Protein AF-A0A961NGM7-F1 (afdb_monomer_lite)

Structure (mmCIF, N/CA/C/O backbone):
data_AF-A0A961NGM7-F1
#
_entry.id   AF-A0A961NGM7-F1
#
loop_
_atom_site.group_PDB
_atom_site.id
_atom_site.type_symbol
_atom_site.label_atom_id
_atom_site.label_alt_id
_atom_site.label_comp_id
_atom_site.label_asym_id
_atom_site.label_entity_id
_atom_site.label_seq_id
_atom_site.pdbx_PDB_ins_code
_atom_site.Cartn_x
_atom_site.Cartn_y
_atom_site.Cartn_z
_atom_site.occupancy
_atom_site.B_iso_or_equiv
_atom_site.auth_seq_id
_atom_site.auth_comp_id
_atom_site.auth_asym_id
_atom_site.auth_atom_id
_atom_site.pdbx_PDB_model_num
ATOM 1 N N . MET A 1 1 ? 12.191 8.971 -61.075 1.00 46.66 1 MET A N 1
ATOM 2 C CA . MET A 1 1 ? 13.543 8.417 -61.287 1.00 46.66 1 MET A CA 1
ATOM 3 C C . MET A 1 1 ? 13.501 6.987 -60.801 1.00 46.66 1 MET A C 1
ATOM 5 O O . MET A 1 1 ? 13.331 6.776 -59.609 1.00 46.66 1 MET A O 1
ATOM 9 N N . ASP A 1 2 ? 13.502 6.049 -61.741 1.00 45.53 2 ASP A N 1
ATOM 10 C CA . ASP A 1 2 ? 13.371 4.611 -61.500 1.00 45.53 2 ASP A CA 1
ATOM 11 C C . ASP A 1 2 ? 14.789 4.024 -61.342 1.00 45.53 2 ASP A C 1
ATOM 13 O O . ASP A 1 2 ? 15.597 4.189 -62.261 1.00 45.53 2 ASP A O 1
ATOM 17 N N . PRO A 1 3 ? 15.178 3.460 -60.183 1.00 55.12 3 PRO A N 1
ATOM 18 C CA . PRO A 1 3 ? 16.535 2.971 -59.968 1.00 55.12 3 PRO A CA 1
ATOM 19 C C . PRO A 1 3 ? 16.669 1.585 -60.603 1.00 55.12 3 PRO A C 1
ATOM 21 O O . PRO A 1 3 ? 16.473 0.567 -59.942 1.00 55.12 3 PRO A O 1
ATOM 24 N N . SER A 1 4 ? 16.953 1.515 -61.901 1.00 59.91 4 SER A N 1
ATOM 25 C CA . SER A 1 4 ? 16.926 0.239 -62.622 1.00 59.91 4 SER A CA 1
ATOM 26 C C . SER A 1 4 ? 18.308 -0.232 -63.072 1.00 59.91 4 SER A C 1
ATOM 28 O O . SER A 1 4 ? 18.515 -0.558 -64.240 1.00 59.91 4 SER A O 1
ATOM 30 N N . THR A 1 5 ? 19.241 -0.368 -62.124 1.00 67.19 5 THR A N 1
ATOM 31 C CA . THR A 1 5 ? 20.176 -1.502 -62.166 1.00 67.19 5 THR A CA 1
ATOM 32 C C . THR A 1 5 ? 20.066 -2.311 -60.865 1.00 67.19 5 THR A C 1
ATOM 34 O O . THR A 1 5 ? 20.051 -1.727 -59.778 1.00 67.19 5 THR A O 1
ATOM 37 N N . PRO A 1 6 ? 20.010 -3.659 -60.921 1.00 73.06 6 PRO A N 1
ATOM 38 C CA . PRO A 1 6 ? 19.899 -4.519 -59.731 1.00 73.06 6 PRO A CA 1
ATOM 39 C C . PRO A 1 6 ? 20.965 -4.236 -58.661 1.00 73.06 6 PRO A C 1
ATOM 41 O O . PRO A 1 6 ? 20.744 -4.429 -57.468 1.00 73.06 6 PRO A O 1
ATOM 44 N N . ARG A 1 7 ? 22.124 -3.733 -59.098 1.00 74.19 7 ARG A N 1
ATOM 45 C CA . ARG A 1 7 ? 23.264 -3.383 -58.254 1.00 74.19 7 ARG A CA 1
ATOM 46 C C . ARG A 1 7 ? 23.011 -2.150 -57.385 1.00 74.19 7 ARG A C 1
ATOM 48 O O . ARG A 1 7 ? 23.391 -2.152 -56.220 1.00 74.19 7 ARG A O 1
ATOM 55 N N . GLU A 1 8 ? 22.373 -1.112 -57.919 1.00 74.06 8 GLU A N 1
ATOM 56 C CA . GLU A 1 8 ? 22.082 0.115 -57.163 1.00 74.06 8 GLU A CA 1
ATOM 57 C C . GLU A 1 8 ? 21.040 -0.132 -56.073 1.00 74.06 8 GLU A C 1
ATOM 59 O O . GLU A 1 8 ? 21.211 0.328 -54.944 1.00 74.06 8 GLU A O 1
ATOM 64 N N . LYS A 1 9 ? 20.018 -0.938 -56.379 1.00 75.25 9 LYS A N 1
ATOM 65 C CA . LYS A 1 9 ? 19.003 -1.352 -55.407 1.00 75.25 9 LYS A CA 1
ATOM 66 C C . LYS A 1 9 ? 19.608 -2.179 -54.267 1.00 75.25 9 LYS A C 1
ATOM 68 O O . LYS A 1 9 ? 19.360 -1.871 -53.106 1.00 75.25 9 LYS A O 1
ATOM 73 N N . ALA A 1 10 ? 20.484 -3.137 -54.582 1.00 76.00 10 ALA A N 1
ATOM 74 C CA . ALA A 1 10 ? 21.183 -3.942 -53.577 1.00 76.00 10 ALA A CA 1
ATOM 75 C C . ALA A 1 10 ? 22.091 -3.098 -52.658 1.00 76.00 10 ALA A C 1
ATOM 77 O O . ALA A 1 10 ? 22.152 -3.331 -51.453 1.00 76.00 10 ALA A O 1
ATOM 78 N N . ILE A 1 11 ? 22.775 -2.083 -53.202 1.00 81.88 11 ILE A N 1
ATOM 79 C CA . ILE A 1 11 ? 23.599 -1.162 -52.400 1.00 81.88 11 ILE A CA 1
ATOM 80 C C . ILE A 1 11 ? 22.721 -0.297 -51.485 1.00 81.88 11 ILE A C 1
ATOM 82 O O . ILE A 1 11 ? 23.103 -0.028 -50.345 1.00 81.88 11 ILE A O 1
ATOM 86 N N . LEU A 1 12 ? 21.558 0.147 -51.965 1.00 81.69 12 LEU A N 1
ATOM 87 C CA . LEU A 1 12 ? 20.618 0.939 -51.174 1.00 81.69 12 LEU A CA 1
ATOM 88 C C . LEU A 1 12 ? 20.028 0.116 -50.016 1.00 81.69 12 LEU A C 1
ATOM 90 O O . LEU A 1 12 ? 20.024 0.574 -48.875 1.00 81.69 12 LEU A O 1
ATOM 94 N N . GLU A 1 13 ? 19.608 -1.119 -50.292 1.00 79.94 13 GLU A N 1
ATOM 95 C CA . GLU A 1 13 ? 19.106 -2.067 -49.290 1.00 79.94 13 GLU A CA 1
ATOM 96 C C . GLU A 1 13 ? 20.172 -2.392 -48.235 1.00 79.94 13 GLU A C 1
ATOM 98 O O . GLU A 1 13 ? 19.877 -2.369 -47.040 1.00 79.94 13 GLU A O 1
ATOM 103 N N . LEU A 1 14 ? 21.431 -2.586 -48.645 1.00 84.44 14 LEU A N 1
ATOM 104 C CA . LEU A 1 14 ? 22.546 -2.798 -47.720 1.00 84.44 14 LEU A CA 1
ATOM 105 C C . LEU A 1 14 ? 22.775 -1.582 -46.808 1.00 84.44 14 LEU A C 1
ATOM 107 O O . LEU A 1 14 ? 22.968 -1.744 -45.604 1.00 84.44 14 LEU A O 1
ATOM 111 N N . LYS A 1 15 ? 22.722 -0.358 -47.351 1.00 84.19 15 LYS A N 1
ATOM 112 C CA . LYS A 1 15 ? 22.845 0.872 -46.550 1.00 84.19 15 LYS A CA 1
ATOM 113 C C . LYS A 1 15 ? 21.733 0.972 -45.509 1.00 84.19 15 LYS A C 1
ATOM 115 O O . LYS A 1 15 ? 22.020 1.268 -44.350 1.00 84.19 15 LYS A O 1
ATOM 120 N N . TYR A 1 16 ? 20.488 0.691 -45.893 1.00 86.69 16 TYR A N 1
ATOM 121 C CA . TYR A 1 16 ? 19.370 0.687 -44.951 1.00 86.69 16 TYR A CA 1
ATOM 122 C C . TYR A 1 16 ? 19.510 -0.402 -43.889 1.00 86.69 16 TYR A C 1
ATOM 124 O O . TYR A 1 16 ? 19.288 -0.118 -42.715 1.00 86.69 16 TYR A O 1
ATOM 132 N N . ALA A 1 17 ? 19.943 -1.608 -44.265 1.00 85.81 17 ALA A N 1
ATOM 133 C CA . ALA A 1 17 ? 20.177 -2.698 -43.323 1.00 85.81 17 ALA A CA 1
ATOM 134 C C . ALA A 1 17 ? 21.253 -2.339 -42.286 1.00 85.81 17 ALA A C 1
ATOM 136 O O . ALA A 1 17 ? 21.059 -2.564 -41.091 1.00 85.81 17 ALA A O 1
ATOM 137 N N . VAL A 1 18 ? 22.357 -1.718 -42.711 1.00 88.69 18 VAL A N 1
ATOM 138 C CA . VAL A 1 18 ? 23.426 -1.273 -41.803 1.00 88.69 18 VAL A CA 1
ATOM 139 C C . VAL A 1 18 ? 22.930 -0.177 -40.858 1.00 88.69 18 VAL A C 1
ATOM 141 O O . VAL A 1 18 ? 23.173 -0.261 -39.655 1.00 88.69 18 VAL A O 1
ATOM 144 N N . ILE A 1 19 ? 22.191 0.817 -41.363 1.00 89.44 19 ILE A N 1
ATOM 145 C CA . ILE A 1 19 ? 21.626 1.889 -40.527 1.00 89.44 19 ILE A CA 1
ATOM 146 C C . ILE A 1 19 ? 20.628 1.317 -39.513 1.00 89.44 19 ILE A C 1
ATOM 148 O O . ILE A 1 19 ? 20.718 1.626 -38.327 1.00 89.44 19 ILE A O 1
ATOM 152 N N . ALA A 1 20 ? 19.714 0.448 -39.949 1.00 88.00 20 ALA A N 1
ATOM 153 C CA . ALA A 1 20 ? 18.735 -0.197 -39.076 1.00 88.00 20 ALA A CA 1
ATOM 154 C C . ALA A 1 20 ? 19.411 -1.037 -37.980 1.00 88.00 20 ALA A C 1
ATOM 156 O O . ALA A 1 20 ? 19.014 -0.982 -36.813 1.00 88.00 20 ALA A O 1
ATOM 157 N N . THR A 1 21 ? 20.473 -1.763 -38.339 1.00 89.12 21 THR A N 1
ATOM 158 C CA . THR A 1 21 ? 21.283 -2.539 -37.391 1.00 89.12 21 THR A CA 1
ATOM 159 C C . THR A 1 21 ? 21.984 -1.625 -36.387 1.00 89.12 21 THR A C 1
ATOM 161 O O . THR A 1 21 ? 21.951 -1.897 -35.190 1.00 89.12 21 THR A O 1
ATOM 164 N N . GLY A 1 22 ? 22.548 -0.503 -36.845 1.00 87.44 22 GLY A N 1
ATOM 165 C CA . GLY A 1 22 ? 23.156 0.506 -35.977 1.00 87.44 22 GLY A CA 1
ATOM 166 C C . GLY A 1 22 ? 22.160 1.115 -34.988 1.00 87.44 22 GLY A C 1
ATOM 167 O O . GLY A 1 22 ? 22.448 1.175 -33.797 1.00 87.44 22 GLY A O 1
ATOM 168 N N . ILE A 1 23 ? 20.963 1.497 -35.446 1.00 90.38 23 ILE A N 1
ATOM 169 C CA . ILE A 1 23 ? 19.901 2.036 -34.577 1.00 90.38 23 ILE A CA 1
ATOM 170 C C . ILE A 1 23 ? 19.472 0.993 -33.543 1.00 90.38 23 ILE A C 1
ATOM 172 O O . ILE A 1 23 ? 19.365 1.303 -32.360 1.00 90.38 23 ILE A O 1
ATOM 176 N N . THR A 1 24 ? 19.282 -0.255 -33.971 1.00 92.19 24 THR A N 1
ATOM 177 C CA . THR A 1 24 ? 18.875 -1.344 -33.075 1.00 92.19 24 THR A CA 1
ATOM 178 C C . THR A 1 24 ? 19.945 -1.615 -32.022 1.00 92.19 24 THR A C 1
ATOM 180 O O . THR A 1 24 ? 19.616 -1.782 -30.850 1.00 92.19 24 THR A O 1
ATOM 183 N N . LEU A 1 25 ? 21.225 -1.589 -32.405 1.00 92.56 25 LEU A N 1
ATOM 184 C CA . LEU A 1 25 ? 22.337 -1.731 -31.470 1.00 92.56 25 LEU A CA 1
ATOM 185 C C . LEU A 1 25 ? 22.367 -0.579 -30.456 1.00 92.56 25 LEU A C 1
ATOM 187 O O . LEU A 1 25 ? 22.505 -0.830 -29.263 1.00 92.56 25 LEU A O 1
ATOM 191 N N . VAL A 1 26 ? 22.177 0.667 -30.899 1.00 91.75 26 VAL A N 1
ATOM 192 C CA . VAL A 1 26 ? 22.111 1.833 -30.002 1.00 91.75 26 VAL A CA 1
ATOM 193 C C . VAL A 1 26 ? 20.938 1.714 -29.028 1.00 91.75 26 VAL A C 1
ATOM 195 O O . VAL A 1 26 ? 21.126 1.929 -27.833 1.00 91.75 26 VAL A O 1
ATOM 198 N N . CYS A 1 27 ? 19.750 1.313 -29.491 1.00 88.75 27 CYS A N 1
ATOM 199 C CA . CYS A 1 27 ? 18.603 1.070 -28.615 1.00 88.75 27 CYS A CA 1
ATOM 200 C C . CYS A 1 27 ? 18.869 -0.064 -27.617 1.00 88.75 27 CYS A C 1
ATOM 202 O O . CYS A 1 27 ? 18.535 0.072 -26.443 1.00 88.75 27 CYS A O 1
ATOM 204 N N . ALA A 1 28 ? 19.495 -1.160 -28.055 1.00 89.00 28 ALA A N 1
ATOM 205 C CA . ALA A 1 28 ? 19.835 -2.283 -27.188 1.00 89.00 28 ALA A CA 1
ATOM 206 C C . ALA A 1 28 ? 20.842 -1.876 -26.101 1.00 89.00 28 ALA A C 1
ATOM 208 O O . ALA A 1 28 ? 20.643 -2.207 -24.936 1.00 89.00 28 ALA A O 1
ATOM 209 N N . VAL A 1 29 ? 21.876 -1.105 -26.455 1.00 89.00 29 VAL A N 1
ATOM 210 C CA . VAL A 1 29 ? 22.848 -0.563 -25.492 1.00 89.00 29 VAL A CA 1
ATOM 211 C C . VAL A 1 29 ? 22.178 0.428 -24.539 1.00 89.00 29 VAL A C 1
ATOM 213 O O . VAL A 1 29 ? 22.408 0.360 -23.335 1.00 89.00 29 VAL A O 1
ATOM 216 N N . ALA A 1 30 ? 21.311 1.311 -25.041 1.00 87.00 30 ALA A N 1
ATOM 217 C CA . ALA A 1 30 ? 20.572 2.253 -24.204 1.00 87.00 30 ALA A CA 1
ATOM 218 C C . ALA A 1 30 ? 19.684 1.526 -23.184 1.00 87.00 30 ALA A C 1
ATOM 220 O O . ALA A 1 30 ? 19.720 1.859 -22.005 1.00 87.00 30 ALA A O 1
ATOM 221 N N . LEU A 1 31 ? 18.946 0.493 -23.601 1.00 87.31 31 LEU A N 1
ATOM 222 C CA . LEU A 1 31 ? 18.152 -0.334 -22.688 1.00 87.31 31 LEU A CA 1
ATOM 223 C C . LEU A 1 31 ? 19.037 -1.089 -21.692 1.00 87.31 31 LEU A C 1
ATOM 225 O O . LEU A 1 31 ? 18.730 -1.103 -20.504 1.00 87.31 31 LEU A O 1
ATOM 229 N N . TYR A 1 32 ? 20.149 -1.666 -22.151 1.00 86.31 32 TYR A N 1
ATOM 230 C CA . TYR A 1 32 ? 21.087 -2.391 -21.294 1.00 86.31 32 TYR A CA 1
ATOM 231 C C . TYR A 1 32 ? 21.688 -1.506 -20.196 1.00 86.31 32 TYR A C 1
ATOM 233 O O . TYR A 1 32 ? 21.877 -1.976 -19.082 1.00 86.31 32 TYR A O 1
ATOM 241 N N . LEU A 1 33 ? 21.964 -0.232 -20.484 1.00 85.44 33 LEU A N 1
ATOM 242 C CA . LEU A 1 33 ? 22.491 0.712 -19.494 1.00 85.44 33 LEU A CA 1
ATOM 243 C C . LEU A 1 33 ? 21.391 1.332 -18.622 1.00 85.44 33 LEU A C 1
ATOM 245 O O . LEU A 1 33 ? 21.600 1.557 -17.433 1.00 85.44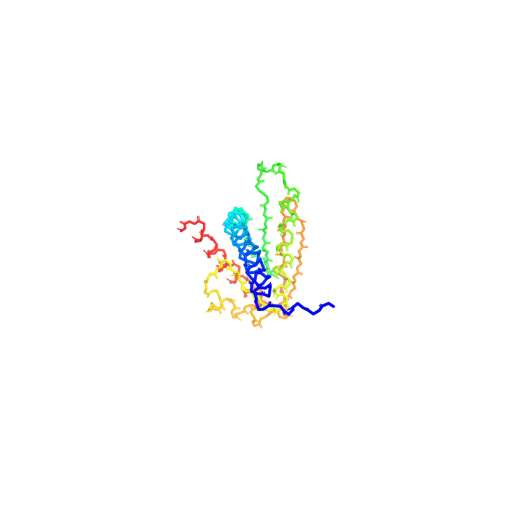 33 LEU A O 1
ATOM 249 N N . TYR A 1 34 ? 20.221 1.614 -19.195 1.00 82.81 34 TYR A N 1
ATOM 250 C CA . TYR A 1 34 ? 19.165 2.356 -18.507 1.00 82.81 34 TYR A CA 1
ATOM 251 C C . TYR A 1 34 ? 18.292 1.475 -17.606 1.00 82.81 34 TYR A C 1
ATOM 253 O O . TYR A 1 34 ? 17.855 1.926 -16.550 1.00 82.81 34 TYR A O 1
ATOM 261 N N . VAL A 1 35 ? 18.052 0.213 -17.977 1.00 80.06 35 VAL A N 1
ATOM 262 C CA . VAL A 1 35 ? 17.237 -0.712 -17.168 1.00 80.06 35 VAL A CA 1
ATOM 263 C C . VAL A 1 35 ? 17.861 -0.986 -15.791 1.00 80.06 35 VAL A C 1
ATOM 265 O O . VAL A 1 35 ? 17.133 -0.846 -14.809 1.00 80.06 35 VAL A O 1
ATOM 268 N N . PRO A 1 36 ? 19.168 -1.295 -15.660 1.00 78.69 36 PRO A N 1
ATOM 269 C CA . PRO A 1 36 ? 19.800 -1.468 -14.351 1.00 78.69 36 PRO A CA 1
ATOM 270 C C . PRO A 1 36 ? 19.751 -0.194 -13.506 1.00 78.69 36 PRO A C 1
ATOM 272 O O . PRO A 1 36 ? 19.457 -0.261 -12.320 1.00 78.69 36 PRO A O 1
ATOM 275 N N . TYR A 1 37 ? 19.959 0.975 -14.122 1.00 76.69 37 TYR A N 1
ATOM 276 C CA . TYR A 1 37 ? 19.862 2.262 -13.431 1.00 76.69 37 TYR A CA 1
ATOM 277 C C . TYR A 1 37 ? 18.460 2.505 -12.851 1.00 76.69 37 TYR A C 1
ATOM 279 O O . TYR A 1 37 ? 18.323 2.898 -11.694 1.00 76.69 37 TYR A O 1
ATOM 287 N N . LEU A 1 38 ? 17.407 2.219 -13.625 1.00 73.62 38 LEU A N 1
ATOM 288 C CA . LEU A 1 38 ? 16.032 2.286 -13.126 1.00 73.62 38 LEU A CA 1
ATOM 289 C C . LEU A 1 38 ? 15.771 1.268 -12.011 1.00 73.62 38 LEU A C 1
ATOM 291 O O . LEU A 1 38 ? 15.066 1.590 -11.060 1.00 73.62 38 LEU A O 1
ATOM 295 N N . GLN A 1 39 ? 16.322 0.057 -12.115 1.00 71.12 39 GLN A N 1
ATOM 296 C CA . GLN A 1 39 ? 16.187 -0.968 -11.078 1.00 71.12 39 GLN A CA 1
ATOM 297 C C . GLN A 1 39 ? 16.863 -0.550 -9.769 1.00 71.12 39 GLN A C 1
ATOM 299 O O . GLN A 1 39 ? 16.265 -0.739 -8.715 1.00 71.12 39 GLN A O 1
ATOM 304 N N . GLU A 1 40 ? 18.052 0.052 -9.829 1.00 69.56 40 GLU A N 1
ATOM 305 C CA . GLU A 1 40 ? 18.762 0.581 -8.657 1.00 69.56 40 GLU A CA 1
ATOM 306 C C . GLU A 1 40 ? 17.937 1.685 -7.979 1.00 69.56 40 GLU A C 1
ATOM 308 O O . GLU A 1 40 ? 17.656 1.597 -6.788 1.00 69.56 40 GLU A O 1
ATOM 313 N N . GLN A 1 41 ? 17.432 2.658 -8.751 1.00 69.38 41 GLN A N 1
ATOM 314 C CA . GLN A 1 41 ? 16.590 3.728 -8.204 1.00 69.38 41 GLN A CA 1
ATOM 315 C C . GLN A 1 41 ? 15.279 3.212 -7.608 1.00 69.38 41 GLN A C 1
ATOM 317 O O . GLN A 1 41 ? 14.815 3.726 -6.592 1.00 69.38 41 GLN A O 1
ATOM 322 N N . MET A 1 42 ? 14.656 2.210 -8.235 1.00 66.25 42 MET A N 1
ATOM 323 C CA . MET A 1 42 ? 13.464 1.568 -7.680 1.00 66.25 42 MET A CA 1
ATOM 324 C C . MET A 1 42 ? 13.790 0.802 -6.398 1.00 66.25 42 MET A C 1
ATOM 326 O O . MET A 1 42 ? 13.005 0.871 -5.458 1.00 66.25 42 MET A O 1
ATOM 330 N N . ARG A 1 43 ? 14.945 0.127 -6.330 1.00 66.19 43 ARG A N 1
ATOM 331 C CA . ARG A 1 43 ? 15.401 -0.597 -5.138 1.00 66.19 43 ARG A CA 1
ATOM 332 C C . ARG A 1 43 ? 15.640 0.348 -3.965 1.00 66.19 43 ARG A C 1
ATOM 334 O O . ARG A 1 43 ? 15.121 0.084 -2.889 1.00 66.19 43 ARG A O 1
ATOM 341 N N . GLU A 1 44 ? 16.360 1.447 -4.178 1.00 61.03 44 GLU A N 1
ATOM 342 C CA . GLU A 1 44 ? 16.612 2.461 -3.143 1.00 61.03 44 GLU A CA 1
ATOM 343 C C . GLU A 1 44 ? 15.299 3.050 -2.609 1.00 61.03 44 GLU A C 1
ATOM 345 O O . GLU A 1 44 ? 15.095 3.135 -1.399 1.00 61.03 44 GLU A O 1
ATOM 350 N N . ARG A 1 45 ? 14.358 3.370 -3.508 1.00 62.34 45 ARG A N 1
ATOM 351 C CA . ARG A 1 45 ? 13.020 3.844 -3.126 1.00 62.34 45 ARG A CA 1
ATOM 352 C C . ARG A 1 45 ? 12.223 2.807 -2.346 1.00 62.34 45 ARG A C 1
ATOM 354 O O . ARG A 1 45 ? 11.560 3.154 -1.371 1.00 62.34 45 ARG A O 1
ATOM 361 N N . ASP A 1 46 ? 12.233 1.559 -2.802 1.00 63.91 46 ASP A N 1
ATOM 362 C CA . ASP A 1 46 ? 11.515 0.469 -2.149 1.00 63.91 46 ASP A CA 1
ATOM 363 C C . ASP A 1 46 ? 12.103 0.197 -0.760 1.00 63.91 46 ASP A C 1
ATOM 365 O O . ASP A 1 46 ? 11.343 -0.014 0.182 1.00 63.91 46 ASP A O 1
ATOM 369 N N . GLU A 1 47 ? 13.429 0.252 -0.609 1.00 60.97 47 GLU A N 1
ATOM 370 C CA . GLU A 1 47 ? 14.113 0.159 0.682 1.00 60.97 47 GLU A CA 1
ATOM 371 C C . GLU A 1 47 ? 13.713 1.313 1.606 1.00 60.97 47 GLU A C 1
ATOM 373 O O . GLU A 1 47 ? 13.284 1.058 2.728 1.00 60.97 47 GLU A O 1
ATOM 378 N N . GLU A 1 48 ? 13.738 2.565 1.153 1.00 59.53 48 GLU A N 1
ATOM 379 C CA . GLU A 1 48 ? 13.322 3.718 1.966 1.00 59.53 48 GLU A CA 1
ATOM 380 C C . GLU A 1 48 ? 11.852 3.605 2.421 1.00 59.53 48 GLU A C 1
ATOM 382 O O . GLU A 1 48 ? 11.530 3.758 3.604 1.00 59.53 48 GLU A O 1
ATOM 387 N N . LEU A 1 49 ? 10.957 3.226 1.503 1.00 60.06 49 LEU A N 1
ATOM 388 C CA . LEU A 1 49 ? 9.539 2.995 1.791 1.00 60.06 49 LEU A CA 1
ATOM 389 C C . LEU A 1 49 ? 9.313 1.817 2.749 1.00 60.06 49 LEU A C 1
ATOM 391 O O . LEU A 1 49 ? 8.358 1.839 3.529 1.00 60.06 49 LEU A O 1
ATOM 395 N N . LEU A 1 50 ? 10.171 0.789 2.713 1.00 60.66 50 LEU A N 1
ATOM 396 C CA . LEU A 1 50 ? 10.120 -0.354 3.632 1.00 60.66 50 LEU A CA 1
ATOM 397 C C . LEU A 1 50 ? 10.345 0.066 5.091 1.00 60.66 50 LEU A C 1
ATOM 399 O O . LEU A 1 50 ? 9.718 -0.483 6.008 1.00 60.66 50 LEU A O 1
ATOM 403 N N . HIS A 1 51 ? 11.180 1.073 5.325 1.00 61.22 51 HIS A N 1
ATOM 404 C CA . HIS A 1 51 ? 11.538 1.498 6.676 1.00 61.22 51 HIS A CA 1
ATOM 405 C C . HIS A 1 51 ? 10.509 2.456 7.292 1.00 61.22 51 HIS A C 1
ATOM 407 O O . HIS A 1 51 ? 10.273 2.379 8.494 1.00 61.22 51 HIS A O 1
ATOM 413 N N . SER A 1 52 ? 9.811 3.262 6.488 1.00 74.12 52 SER A N 1
ATOM 414 C CA . SER A 1 52 ? 8.913 4.327 6.974 1.00 74.12 52 SER A CA 1
ATOM 415 C C . SER A 1 52 ? 7.453 3.928 7.205 1.00 74.12 52 SER A C 1
ATOM 417 O O . SER A 1 52 ? 6.670 4.734 7.709 1.00 74.12 52 SER A O 1
ATOM 419 N N . ARG A 1 53 ? 7.055 2.710 6.817 1.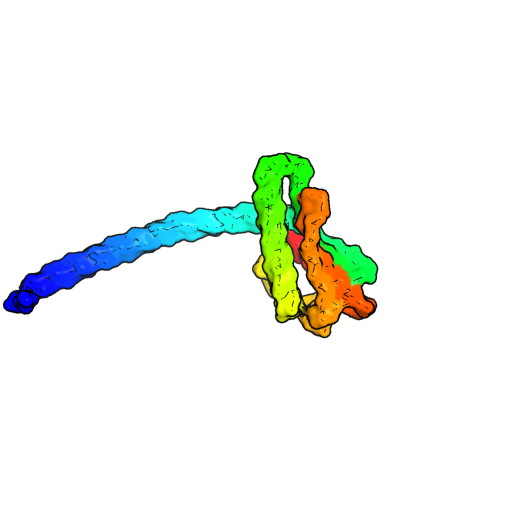00 85.69 53 ARG A N 1
ATOM 420 C CA . ARG A 1 53 ? 5.652 2.274 6.863 1.00 85.69 53 ARG A CA 1
ATOM 421 C C . ARG A 1 53 ? 5.251 1.675 8.214 1.00 85.69 53 ARG A C 1
ATOM 423 O O . ARG A 1 53 ? 5.831 0.683 8.661 1.00 85.69 53 ARG A O 1
ATOM 430 N N . GLU A 1 54 ? 4.182 2.211 8.792 1.00 90.81 54 GLU A N 1
ATOM 431 C CA . GLU A 1 54 ? 3.507 1.697 9.984 1.00 90.81 54 GLU A CA 1
ATOM 432 C C . GLU A 1 54 ? 2.032 1.376 9.704 1.00 90.81 54 GLU A C 1
ATOM 434 O O . GLU A 1 54 ? 1.381 1.996 8.859 1.00 90.81 54 GLU A O 1
ATOM 439 N N . PHE A 1 55 ? 1.497 0.401 10.441 1.00 93.88 55 PHE A N 1
ATOM 440 C CA . PHE A 1 55 ? 0.104 -0.038 10.351 1.00 93.88 55 PHE A CA 1
ATOM 441 C C . PHE A 1 55 ? -0.539 0.072 11.732 1.00 93.88 55 PHE A C 1
ATOM 443 O O . PHE A 1 55 ? -0.097 -0.587 12.677 1.00 93.88 55 PHE A O 1
ATOM 450 N N . VAL A 1 56 ? -1.576 0.901 11.849 1.00 95.44 56 VAL A N 1
ATOM 451 C CA . VAL A 1 56 ? -2.198 1.251 13.132 1.00 95.44 56 VAL A CA 1
ATOM 452 C C . VAL A 1 56 ? -3.681 0.908 13.101 1.00 95.44 56 VAL A C 1
ATOM 454 O O . VAL A 1 56 ? -4.421 1.366 12.236 1.00 95.44 56 VAL A O 1
ATOM 457 N N . THR A 1 57 ? -4.152 0.124 14.063 1.00 95.19 57 THR A N 1
ATOM 458 C CA . THR A 1 57 ? -5.583 -0.168 14.231 1.00 95.19 57 THR A CA 1
ATOM 459 C C . THR A 1 57 ? -6.274 0.941 15.021 1.00 95.19 57 THR A C 1
ATOM 461 O O . THR A 1 57 ? -5.734 1.423 16.015 1.00 95.19 57 THR A O 1
ATOM 464 N N . GLN A 1 58 ? -7.491 1.315 14.627 1.00 95.19 58 GLN A N 1
ATOM 465 C CA . GLN A 1 58 ? -8.315 2.322 15.304 1.00 95.19 58 GLN A CA 1
ATOM 466 C C . GLN A 1 58 ? -9.725 1.789 15.589 1.00 95.19 58 GLN A C 1
ATOM 468 O O . GLN A 1 58 ? -10.212 0.946 14.840 1.00 95.19 58 GLN A O 1
ATOM 473 N N . PRO A 1 59 ? -10.456 2.307 16.593 1.00 95.81 59 PRO A N 1
ATOM 474 C CA . PRO A 1 59 ? -11.806 1.825 16.914 1.00 95.81 59 PRO A CA 1
ATOM 475 C C . PRO A 1 59 ? -12.806 1.842 15.744 1.00 95.81 59 PRO A C 1
ATOM 477 O O . PRO A 1 59 ? -13.769 1.084 15.749 1.00 95.81 59 PRO A O 1
ATOM 480 N N . THR A 1 60 ? -12.586 2.695 14.741 1.00 95.94 60 THR A N 1
ATOM 481 C CA . THR A 1 60 ? -13.444 2.849 13.553 1.00 95.94 60 THR A CA 1
ATOM 482 C C . THR A 1 60 ? -12.787 2.360 12.257 1.00 95.94 60 THR A C 1
ATOM 484 O O . THR A 1 60 ? -13.296 2.635 11.173 1.00 95.94 60 THR A O 1
ATOM 487 N N . GLY A 1 61 ? -11.662 1.641 12.337 1.00 96.44 61 GLY A N 1
ATOM 488 C CA . GLY A 1 61 ? -10.927 1.129 11.177 1.00 96.44 61 GLY A CA 1
ATOM 489 C C . GLY A 1 61 ? -9.420 1.117 11.421 1.00 96.44 61 GLY A C 1
ATOM 490 O O . GLY A 1 61 ? -8.952 0.446 12.335 1.00 96.44 61 GLY A O 1
ATOM 491 N N . GLY A 1 62 ? -8.638 1.851 10.635 1.00 97.12 62 GLY A N 1
ATOM 492 C CA . GLY A 1 62 ? -7.198 1.953 10.873 1.00 97.12 62 GLY A CA 1
ATOM 493 C C . GLY A 1 62 ? -6.463 2.910 9.945 1.00 97.12 62 GLY A C 1
ATOM 494 O O . GLY A 1 62 ? -7.069 3.597 9.125 1.00 97.12 62 GLY A O 1
ATOM 495 N N . GLU A 1 63 ? -5.147 2.967 10.098 1.00 97.00 63 GLU A N 1
ATOM 496 C CA . GLU A 1 63 ? -4.249 3.863 9.378 1.00 97.00 63 GLU A CA 1
ATOM 497 C C . GLU A 1 63 ? -3.053 3.095 8.801 1.00 97.00 63 GLU A C 1
ATOM 499 O O . GLU A 1 63 ? -2.515 2.177 9.423 1.00 97.00 63 GLU A O 1
ATOM 504 N N . ILE A 1 64 ? -2.629 3.509 7.607 1.00 94.94 64 ILE A N 1
ATOM 505 C CA . ILE A 1 64 ? -1.320 3.192 7.031 1.00 94.94 64 ILE A CA 1
ATOM 506 C C . ILE A 1 64 ? -0.533 4.501 7.016 1.00 94.94 64 ILE A C 1
ATOM 508 O O . ILE A 1 64 ? -0.962 5.464 6.377 1.00 94.94 64 ILE A O 1
ATOM 512 N N . VAL A 1 65 ? 0.581 4.550 7.740 1.00 94.38 65 VAL A N 1
ATOM 513 C CA . VAL A 1 65 ? 1.353 5.776 7.990 1.00 94.38 65 VAL A CA 1
ATOM 514 C C . VAL A 1 65 ? 2.724 5.641 7.355 1.00 94.38 65 VAL A C 1
ATOM 516 O O . VAL A 1 65 ? 3.406 4.653 7.608 1.00 94.38 65 VAL A O 1
ATOM 519 N N . TYR A 1 66 ? 3.126 6.615 6.538 1.00 92.88 66 TYR A N 1
ATOM 520 C CA . TYR A 1 66 ? 4.510 6.763 6.087 1.00 92.88 66 TYR A CA 1
ATOM 521 C C . TYR A 1 66 ? 5.110 7.977 6.782 1.00 92.88 66 TYR A C 1
ATOM 523 O O . TYR A 1 66 ? 4.738 9.110 6.464 1.00 92.88 66 TYR A O 1
ATOM 531 N N . ALA A 1 67 ? 6.008 7.735 7.732 1.00 91.00 67 ALA A N 1
ATOM 532 C CA . ALA A 1 67 ? 6.675 8.780 8.498 1.00 91.00 67 ALA A CA 1
ATOM 533 C C . ALA A 1 67 ? 8.078 9.057 7.949 1.00 91.00 67 ALA A C 1
ATOM 535 O O . ALA A 1 67 ? 8.810 8.137 7.580 1.00 91.00 67 ALA A O 1
ATOM 536 N N . LEU A 1 68 ? 8.466 10.329 7.886 1.00 87.38 68 LE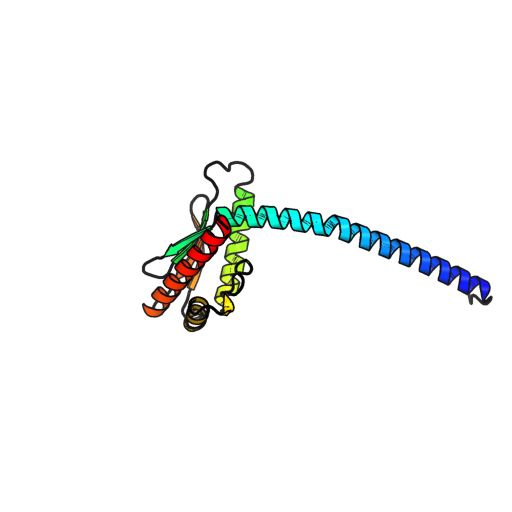U A N 1
ATOM 537 C CA . LEU A 1 68 ? 9.861 10.680 7.648 1.00 87.38 68 LEU A CA 1
ATOM 538 C C . LEU A 1 68 ? 10.715 10.285 8.864 1.00 87.38 68 LEU A C 1
ATOM 540 O O . LEU A 1 68 ? 10.272 10.489 9.997 1.00 87.38 68 LEU A O 1
ATOM 544 N N . PRO A 1 69 ? 11.956 9.819 8.651 1.00 84.06 69 PRO A N 1
ATOM 545 C CA . PRO A 1 69 ? 12.945 9.721 9.719 1.00 84.06 69 PRO A CA 1
ATOM 546 C C . PRO A 1 69 ? 13.132 11.065 10.443 1.00 84.06 69 PRO A C 1
ATOM 548 O O . PRO A 1 69 ? 13.023 12.138 9.833 1.00 84.06 69 PRO A O 1
ATOM 551 N N . GLU A 1 70 ? 13.405 11.025 11.750 1.00 82.06 70 GLU A N 1
ATOM 552 C CA . GLU A 1 70 ? 13.587 12.236 12.568 1.00 82.06 70 GLU A CA 1
ATOM 553 C C . GLU A 1 70 ? 14.790 13.076 12.112 1.00 82.06 70 GLU A C 1
ATOM 555 O O . GLU A 1 70 ? 14.762 14.302 12.198 1.00 82.06 70 GLU A O 1
ATOM 560 N N . ASP A 1 71 ? 15.818 12.425 11.574 1.00 83.06 71 ASP A N 1
ATOM 561 C CA . ASP A 1 71 ? 17.075 13.016 11.117 1.00 83.06 71 ASP A CA 1
ATOM 562 C C . ASP A 1 71 ? 17.044 13.506 9.659 1.00 83.06 71 ASP A C 1
ATOM 564 O O . ASP A 1 71 ? 17.980 14.166 9.204 1.00 83.06 71 ASP A O 1
ATOM 568 N N . MET A 1 72 ? 15.962 13.248 8.918 1.00 80.56 72 MET A N 1
ATOM 569 C CA . MET A 1 72 ? 15.849 13.647 7.514 1.00 80.56 72 MET A CA 1
ATOM 570 C C . MET A 1 72 ? 15.466 15.130 7.383 1.00 80.56 72 MET A C 1
ATOM 572 O O . MET A 1 72 ? 14.292 15.499 7.486 1.00 80.56 72 MET A O 1
ATOM 576 N N . SER A 1 73 ? 16.448 15.998 7.142 1.00 79.00 73 SER A N 1
ATOM 577 C CA . SER A 1 73 ? 16.223 17.404 6.766 1.00 79.00 73 SER A CA 1
ATOM 578 C C . SER A 1 73 ? 16.204 17.601 5.251 1.00 79.00 73 SER A C 1
ATOM 580 O O . SER A 1 73 ? 15.346 18.306 4.718 1.00 79.00 73 SER A O 1
ATOM 582 N N . ASP A 1 74 ? 17.132 16.953 4.554 1.00 82.75 74 ASP A N 1
ATOM 583 C CA . ASP A 1 74 ? 17.357 17.162 3.130 1.00 82.75 74 ASP A CA 1
ATOM 584 C C . ASP A 1 74 ? 16.418 16.279 2.308 1.00 82.75 74 ASP A C 1
ATOM 586 O O . ASP A 1 74 ? 16.270 15.086 2.561 1.00 82.75 74 ASP A O 1
ATOM 590 N N . GLY A 1 75 ? 15.743 16.873 1.322 1.00 82.19 75 GLY A N 1
ATOM 591 C CA . GLY A 1 75 ? 14.807 16.147 0.457 1.00 82.19 75 GLY A CA 1
ATOM 592 C C . GLY A 1 75 ? 13.465 15.780 1.104 1.00 82.19 75 GLY A C 1
ATOM 593 O O . GLY A 1 75 ? 12.612 15.233 0.405 1.00 82.19 75 GLY A O 1
ATOM 594 N N . ALA A 1 76 ? 13.230 16.145 2.372 1.00 85.44 76 ALA A N 1
ATOM 595 C CA . ALA A 1 76 ? 12.021 15.819 3.137 1.00 85.44 76 ALA A CA 1
ATOM 596 C C . ALA A 1 76 ? 10.712 16.136 2.387 1.00 85.44 76 ALA A C 1
ATOM 598 O O . ALA A 1 76 ? 9.832 15.281 2.289 1.00 85.44 76 ALA A O 1
ATOM 599 N N . ASP A 1 77 ? 10.606 17.320 1.774 1.00 87.88 77 ASP A N 1
ATOM 600 C CA . ASP A 1 77 ? 9.424 17.720 0.993 1.00 87.88 77 ASP A CA 1
ATOM 601 C C . ASP A 1 77 ? 9.191 16.816 -0.225 1.00 87.88 77 ASP A C 1
ATOM 603 O O . ASP A 1 77 ? 8.057 16.477 -0.575 1.00 87.88 77 ASP A O 1
ATOM 607 N N . THR A 1 78 ? 10.276 16.401 -0.884 1.00 88.19 78 THR A N 1
ATOM 608 C CA . THR A 1 78 ? 10.204 15.500 -2.040 1.00 88.19 78 THR A CA 1
ATOM 609 C C . THR A 1 78 ? 9.778 14.105 -1.595 1.00 88.19 78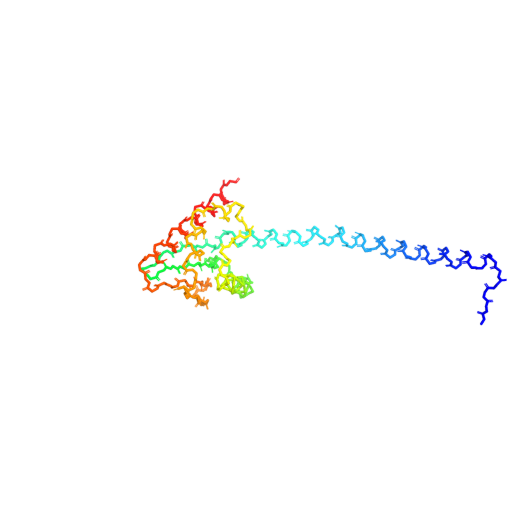 THR A C 1
ATOM 611 O O . THR A 1 78 ? 8.916 13.497 -2.234 1.00 88.19 78 THR A O 1
ATOM 614 N N . THR A 1 79 ? 10.318 13.616 -0.479 1.00 87.50 79 THR A N 1
ATOM 615 C CA . THR A 1 79 ? 9.936 12.329 0.108 1.00 87.50 79 THR A CA 1
ATOM 616 C C . THR A 1 79 ? 8.471 12.333 0.556 1.00 87.50 79 THR A C 1
ATOM 618 O O . THR A 1 79 ? 7.723 11.440 0.160 1.00 87.50 79 THR A O 1
ATOM 621 N N . LEU A 1 80 ? 7.992 13.378 1.243 1.00 89.94 80 LEU A N 1
ATOM 622 C CA . LEU A 1 80 ? 6.574 13.522 1.616 1.00 89.94 80 LEU A CA 1
ATOM 623 C C . LEU A 1 80 ? 5.650 13.554 0.399 1.00 89.94 80 LEU A C 1
ATOM 625 O O . LEU A 1 80 ? 4.608 12.896 0.386 1.00 89.94 80 LEU A O 1
ATOM 629 N N . LYS A 1 81 ? 6.035 14.272 -0.661 1.00 90.38 81 LYS A N 1
ATOM 630 C CA . LYS A 1 81 ? 5.279 14.287 -1.918 1.00 90.38 81 LYS A CA 1
ATOM 631 C C . LYS A 1 81 ? 5.178 12.889 -2.533 1.00 90.38 81 LYS A C 1
ATOM 633 O O . LYS A 1 81 ? 4.108 12.503 -3.005 1.00 90.38 81 LYS A O 1
ATOM 638 N N . ASN A 1 82 ? 6.265 12.121 -2.501 1.00 88.56 82 ASN A N 1
ATOM 639 C CA . ASN A 1 82 ? 6.286 10.747 -2.995 1.00 88.56 82 ASN A CA 1
ATOM 640 C C . ASN A 1 82 ? 5.411 9.823 -2.137 1.00 88.56 82 ASN A C 1
ATOM 642 O O . ASN A 1 82 ? 4.627 9.049 -2.684 1.00 88.56 82 ASN A O 1
ATOM 646 N N . TYR A 1 83 ? 5.485 9.947 -0.809 1.00 91.44 83 TYR A N 1
ATOM 647 C CA . TYR A 1 83 ? 4.646 9.199 0.132 1.00 91.44 83 TYR A CA 1
ATOM 648 C C . TYR A 1 83 ? 3.160 9.477 -0.094 1.00 91.44 83 TYR A C 1
ATOM 650 O O . TYR A 1 83 ? 2.351 8.551 -0.154 1.00 91.44 83 TYR A O 1
ATOM 658 N N . ARG A 1 84 ? 2.803 10.748 -0.305 1.00 93.88 84 ARG A N 1
ATOM 659 C CA . ARG A 1 84 ? 1.445 11.162 -0.671 1.00 93.88 84 ARG A CA 1
ATOM 660 C C . ARG A 1 84 ? 0.988 10.499 -1.958 1.00 93.88 84 ARG A C 1
ATOM 662 O O . ARG A 1 84 ? -0.087 9.907 -1.979 1.00 93.88 84 ARG A O 1
ATOM 669 N N . GLN A 1 85 ? 1.802 10.557 -3.007 1.00 92.00 85 GLN A N 1
ATOM 670 C CA . GLN A 1 85 ? 1.457 9.950 -4.286 1.00 92.00 85 GLN A CA 1
ATOM 671 C C . GLN A 1 85 ? 1.246 8.432 -4.163 1.00 92.00 85 GLN A C 1
ATOM 673 O O . GLN A 1 85 ? 0.287 7.908 -4.733 1.00 92.00 85 GLN A O 1
ATOM 678 N N . ASP A 1 86 ? 2.098 7.732 -3.412 1.00 89.88 86 ASP A N 1
ATOM 679 C CA . ASP A 1 86 ? 1.957 6.290 -3.192 1.00 89.88 86 ASP A CA 1
ATOM 680 C C . ASP A 1 86 ? 0.670 5.954 -2.423 1.00 89.88 86 ASP A C 1
ATOM 682 O O . ASP A 1 86 ? -0.128 5.130 -2.876 1.00 89.88 86 ASP A O 1
ATOM 686 N N . LEU A 1 87 ? 0.391 6.657 -1.319 1.00 92.75 87 LEU A N 1
ATOM 687 C CA . LEU A 1 87 ? -0.831 6.443 -0.540 1.00 92.75 87 LEU A CA 1
ATOM 688 C C . LEU A 1 87 ? -2.107 6.829 -1.303 1.00 92.75 87 LEU A C 1
ATOM 690 O O . LEU A 1 87 ? -3.142 6.185 -1.132 1.00 92.75 87 LEU A O 1
ATOM 694 N N . GLU A 1 88 ? -2.055 7.815 -2.198 1.00 94.69 88 GLU A N 1
ATOM 695 C CA . GLU A 1 88 ? -3.159 8.129 -3.112 1.00 94.69 88 GLU A CA 1
ATOM 696 C C . GLU A 1 88 ? -3.386 7.030 -4.156 1.00 94.69 88 GLU A C 1
ATOM 698 O O . GLU A 1 88 ? -4.532 6.690 -4.465 1.00 94.69 88 GLU A O 1
ATOM 703 N N . ILE A 1 89 ? -2.315 6.454 -4.712 1.00 91.81 89 ILE A N 1
ATOM 704 C CA . ILE A 1 89 ? -2.412 5.300 -5.615 1.00 91.81 89 ILE A CA 1
ATOM 705 C C . ILE A 1 89 ? -3.021 4.115 -4.868 1.00 91.81 89 ILE A C 1
ATOM 707 O O . ILE A 1 89 ? -3.957 3.495 -5.376 1.00 91.81 89 ILE A O 1
ATOM 711 N N . LEU A 1 90 ? -2.537 3.834 -3.660 1.00 91.62 90 LEU A N 1
ATOM 712 C CA . LEU A 1 90 ? -3.042 2.761 -2.817 1.00 91.62 90 LEU A CA 1
ATOM 713 C C . LEU A 1 90 ? -4.523 2.959 -2.474 1.00 91.62 90 LEU A C 1
ATOM 715 O O . LEU A 1 90 ? -5.321 2.044 -2.664 1.00 91.62 90 LEU A O 1
ATOM 719 N N . SER A 1 91 ? -4.907 4.171 -2.066 1.00 94.62 91 SER A N 1
ATOM 720 C CA . SER A 1 91 ? -6.298 4.551 -1.795 1.00 94.62 91 SER A CA 1
ATOM 721 C C . SER A 1 91 ? -7.202 4.283 -3.002 1.00 94.62 91 SER A C 1
ATOM 723 O O . SER A 1 91 ? -8.216 3.598 -2.879 1.00 94.62 91 SER A O 1
ATOM 725 N N . ARG A 1 92 ? -6.795 4.714 -4.206 1.00 94.62 92 ARG A N 1
ATOM 726 C CA . ARG A 1 92 ? -7.546 4.447 -5.448 1.00 94.62 92 ARG A CA 1
ATOM 727 C C . ARG A 1 92 ? -7.665 2.958 -5.771 1.00 94.62 92 ARG A C 1
ATOM 729 O O . ARG A 1 92 ? -8.655 2.552 -6.375 1.00 94.62 92 ARG A O 1
ATOM 736 N N . ARG A 1 93 ? -6.669 2.142 -5.423 1.00 92.88 93 ARG A N 1
ATOM 737 C CA . ARG A 1 93 ? -6.727 0.683 -5.614 1.00 92.88 93 ARG A CA 1
ATOM 738 C C . ARG A 1 93 ? -7.692 0.034 -4.629 1.00 92.88 93 ARG A C 1
ATOM 740 O O . ARG A 1 93 ? -8.541 -0.745 -5.054 1.00 92.88 93 ARG A O 1
ATOM 747 N N . PHE A 1 94 ? -7.645 0.432 -3.361 1.00 94.12 94 PHE A N 1
ATOM 748 C CA . PHE A 1 94 ? -8.573 -0.047 -2.335 1.00 94.12 94 PHE A CA 1
ATOM 749 C C . PHE A 1 94 ? -10.023 0.329 -2.650 1.00 94.12 94 PHE A C 1
ATOM 751 O O . PHE A 1 94 ? -10.902 -0.519 -2.552 1.00 94.12 94 PHE A O 1
ATOM 758 N N . GLN A 1 95 ? -10.262 1.544 -3.153 1.00 93.69 95 GLN A N 1
ATOM 759 C CA . GLN A 1 95 ? -11.576 1.977 -3.648 1.00 93.69 95 GLN A CA 1
ATOM 760 C C . GLN A 1 95 ? -12.124 1.105 -4.789 1.00 93.69 95 GLN A C 1
ATOM 762 O O . GLN A 1 95 ? -13.327 1.084 -5.017 1.00 93.69 95 GLN A O 1
ATOM 767 N N . ARG A 1 96 ? -11.259 0.398 -5.525 1.00 93.06 96 ARG A N 1
ATOM 768 C CA . ARG A 1 96 ? -11.645 -0.545 -6.590 1.00 93.06 96 ARG A CA 1
ATOM 769 C C . ARG A 1 96 ? -11.743 -1.991 -6.093 1.00 93.06 96 ARG A C 1
ATOM 771 O O . ARG A 1 96 ? -11.875 -2.896 -6.912 1.00 93.06 96 ARG A O 1
ATOM 778 N N . GLY A 1 97 ? -11.605 -2.222 -4.787 1.00 90.25 97 GLY A N 1
ATOM 779 C CA . GLY A 1 97 ? -11.559 -3.556 -4.192 1.00 90.25 97 GLY A CA 1
ATOM 780 C C . GLY A 1 97 ? -10.238 -4.303 -4.412 1.00 90.25 97 GLY A C 1
ATOM 781 O O . GLY A 1 97 ? -10.153 -5.494 -4.117 1.00 90.25 97 GLY A O 1
ATOM 782 N N . ASP A 1 98 ? -9.191 -3.643 -4.922 1.00 91.69 98 ASP A N 1
ATOM 783 C CA . ASP A 1 98 ? -7.872 -4.257 -5.086 1.00 91.69 98 ASP A CA 1
ATOM 784 C C . ASP A 1 98 ? -6.983 -3.981 -3.872 1.00 91.69 98 ASP A C 1
ATOM 786 O O . ASP A 1 98 ? -6.231 -3.006 -3.824 1.00 91.69 98 ASP A O 1
ATOM 790 N N . PHE A 1 99 ? -7.047 -4.888 -2.901 1.00 89.75 99 PHE A N 1
ATOM 791 C CA . PHE A 1 99 ? -6.253 -4.838 -1.672 1.00 89.75 99 PHE A CA 1
ATOM 792 C C . PHE A 1 99 ? -4.858 -5.468 -1.808 1.00 89.75 99 PHE A C 1
ATOM 794 O O . PHE A 1 99 ? -4.198 -5.737 -0.813 1.00 89.75 99 PHE A O 1
ATOM 801 N N . ALA A 1 100 ? -4.381 -5.784 -3.015 1.00 85.31 100 ALA A N 1
ATOM 802 C CA . ALA A 1 100 ? -3.120 -6.506 -3.144 1.00 85.31 100 ALA A CA 1
ATOM 803 C C . ALA A 1 100 ? -1.935 -5.541 -2.998 1.00 85.31 100 ALA A C 1
ATOM 805 O O . ALA A 1 100 ? -1.824 -4.561 -3.732 1.00 85.31 100 ALA A O 1
ATOM 806 N N . MET A 1 101 ? -0.983 -5.838 -2.120 1.00 78.94 101 MET A N 1
ATOM 807 C CA . MET A 1 101 ? 0.300 -5.134 -2.095 1.00 78.94 101 MET A CA 1
ATOM 808 C C . MET A 1 101 ? 1.266 -5.826 -3.055 1.00 78.94 101 MET A C 1
ATOM 810 O O . MET A 1 101 ? 1.531 -7.017 -2.916 1.00 78.94 101 MET A O 1
ATOM 814 N N . THR A 1 102 ? 1.807 -5.093 -4.029 1.00 69.31 102 THR A N 1
ATOM 815 C CA . THR A 1 102 ? 2.754 -5.629 -5.028 1.00 69.31 102 THR A CA 1
ATOM 816 C C . THR A 1 102 ? 4.019 -6.199 -4.392 1.00 69.31 102 THR A C 1
ATOM 818 O O . THR A 1 102 ? 4.615 -7.128 -4.924 1.00 69.31 102 THR A O 1
ATOM 821 N N . THR A 1 103 ? 4.401 -5.682 -3.227 1.00 67.69 103 THR A N 1
ATOM 822 C CA . THR A 1 103 ? 5.606 -6.069 -2.494 1.00 67.69 103 THR A CA 1
ATOM 823 C C . THR A 1 103 ? 5.444 -7.317 -1.621 1.00 67.69 103 THR A C 1
ATOM 825 O O . THR A 1 103 ? 6.443 -7.763 -1.055 1.00 67.69 103 THR A O 1
ATOM 828 N N . LEU A 1 104 ? 4.231 -7.882 -1.508 1.00 70.69 104 LEU A N 1
ATOM 829 C CA . LEU A 1 104 ? 3.916 -9.035 -0.657 1.00 70.69 104 LEU A CA 1
ATOM 830 C C . LEU A 1 104 ? 3.405 -10.227 -1.497 1.00 70.69 104 LEU A C 1
ATOM 832 O O . LEU A 1 104 ? 2.216 -10.287 -1.832 1.00 70.69 104 LEU A O 1
ATOM 836 N N . PRO A 1 105 ? 4.270 -11.199 -1.848 1.00 69.19 105 PRO A N 1
ATOM 837 C CA . PRO A 1 105 ? 3.868 -12.352 -2.651 1.00 69.19 105 PRO A CA 1
ATOM 838 C C . PRO A 1 105 ? 2.838 -13.230 -1.921 1.00 69.19 105 PRO A C 1
ATOM 840 O O . PRO A 1 105 ? 2.873 -13.384 -0.702 1.00 69.19 105 PRO A O 1
ATOM 843 N N . GLY A 1 106 ? 1.898 -13.810 -2.675 1.00 73.69 106 GLY A N 1
ATOM 844 C CA . GLY A 1 106 ? 0.875 -14.729 -2.148 1.00 73.69 106 GLY A CA 1
ATOM 845 C C . GLY A 1 106 ? -0.302 -14.068 -1.417 1.00 73.69 106 GLY A C 1
ATOM 846 O O . GLY A 1 106 ? -1.245 -14.753 -1.037 1.00 73.69 106 GLY A O 1
ATOM 847 N N . MET A 1 107 ? -0.311 -12.740 -1.276 1.00 81.50 107 MET A N 1
ATOM 848 C CA . MET A 1 107 ? -1.330 -12.009 -0.513 1.00 81.50 107 MET A CA 1
ATOM 849 C C . MET A 1 107 ? -2.771 -12.243 -0.985 1.00 81.50 107 MET A C 1
ATOM 851 O O . MET A 1 107 ? -3.673 -12.346 -0.164 1.00 81.50 107 MET A O 1
ATOM 855 N N . LYS A 1 108 ? -2.997 -12.393 -2.295 1.00 82.50 108 LYS A N 1
ATOM 856 C CA . LYS A 1 108 ? -4.341 -12.637 -2.854 1.00 82.50 108 LYS A CA 1
ATOM 857 C C . LYS A 1 108 ? -4.986 -13.947 -2.384 1.00 82.50 108 LYS A C 1
ATOM 859 O O . LYS A 1 108 ? -6.182 -14.127 -2.573 1.00 82.50 108 LYS A O 1
ATOM 864 N N . GLN A 1 109 ? -4.202 -14.865 -1.826 1.00 84.00 109 GLN A N 1
ATOM 865 C CA . GLN A 1 109 ? -4.677 -16.155 -1.325 1.00 84.00 109 GLN A CA 1
ATOM 866 C C . GLN A 1 109 ? -4.978 -16.119 0.180 1.00 84.00 109 GLN A C 1
ATOM 868 O O . GLN A 1 109 ? -5.437 -17.120 0.725 1.00 84.00 109 GLN A O 1
ATOM 873 N N . SER A 1 110 ? -4.705 -15.001 0.864 1.00 88.69 110 SER A N 1
ATOM 874 C CA . SER A 1 110 ? -4.883 -14.911 2.311 1.00 88.69 110 SER A CA 1
ATOM 875 C C . SER A 1 110 ? -6.356 -14.667 2.689 1.00 88.69 110 SER A C 1
ATOM 877 O O . SER A 1 110 ? -7.073 -13.962 1.965 1.00 88.69 110 SER A O 1
ATOM 879 N N . PRO A 1 111 ? -6.830 -15.217 3.824 1.00 92.31 111 PRO A N 1
ATOM 880 C CA . PRO A 1 111 ? -8.173 -14.941 4.331 1.00 92.31 111 PRO A CA 1
ATOM 881 C C . PRO A 1 111 ? -8.423 -13.448 4.577 1.00 92.31 111 PRO A C 1
ATOM 883 O O . PRO A 1 111 ? -9.520 -12.958 4.331 1.00 92.31 111 PRO A O 1
ATOM 886 N N . GLU A 1 112 ? -7.407 -12.705 5.014 1.00 93.44 112 GLU A N 1
ATOM 887 C CA . GLU A 1 112 ? -7.500 -11.275 5.314 1.00 93.44 112 GLU A CA 1
ATOM 888 C C . GLU A 1 112 ? -7.751 -10.446 4.052 1.00 93.44 112 GLU A C 1
ATOM 890 O O . GLU A 1 112 ? -8.567 -9.524 4.070 1.00 93.44 112 GLU A O 1
ATOM 895 N N . TYR A 1 113 ? -7.115 -10.809 2.932 1.00 92.44 113 TYR A N 1
ATOM 896 C CA . TYR A 1 113 ? -7.409 -10.201 1.636 1.00 92.44 113 TYR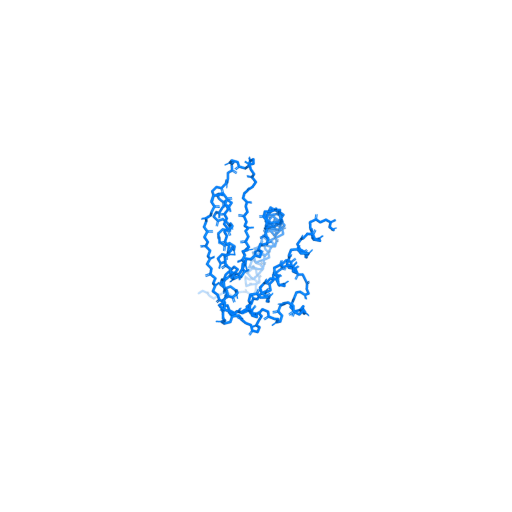 A CA 1
ATOM 897 C C . TYR A 1 113 ? -8.860 -10.467 1.220 1.00 92.44 113 TYR A C 1
ATOM 899 O O . TYR A 1 113 ? -9.582 -9.532 0.878 1.00 92.44 113 TYR A O 1
ATOM 907 N N . ALA A 1 114 ? -9.315 -11.723 1.290 1.00 93.12 114 ALA A N 1
ATOM 908 C CA . ALA A 1 114 ? -10.686 -12.086 0.927 1.00 93.12 114 ALA A CA 1
ATOM 909 C C . ALA A 1 114 ? -11.731 -11.375 1.808 1.00 93.12 114 ALA A C 1
ATOM 911 O O . ALA A 1 114 ? -12.744 -10.882 1.305 1.00 93.12 114 ALA A O 1
ATOM 912 N N . ASN A 1 115 ? -11.458 -11.259 3.109 1.00 94.75 115 ASN A N 1
ATOM 913 C CA . ASN A 1 115 ? -12.300 -10.539 4.058 1.00 94.75 115 ASN A CA 1
ATOM 914 C C . ASN A 1 115 ? -12.395 -9.049 3.707 1.00 94.75 115 ASN A C 1
ATOM 916 O O . ASN A 1 115 ? -13.504 -8.517 3.660 1.00 94.75 115 ASN A O 1
ATOM 920 N N . MET A 1 116 ? -11.277 -8.391 3.383 1.00 94.56 116 MET A N 1
ATOM 921 C CA . MET A 1 116 ? -11.281 -6.993 2.931 1.00 94.56 116 MET A CA 1
ATOM 922 C C . MET A 1 116 ? -12.058 -6.799 1.631 1.00 94.56 116 MET A C 1
ATOM 924 O O . MET A 1 116 ? -12.878 -5.886 1.551 1.00 94.56 116 MET A O 1
ATOM 928 N N . VAL A 1 117 ? -11.871 -7.684 0.643 1.00 95.12 117 VAL A N 1
ATOM 929 C CA . VAL A 1 117 ? -12.656 -7.671 -0.605 1.00 95.12 117 VAL A CA 1
ATOM 930 C C . VAL A 1 117 ? -14.154 -7.739 -0.304 1.00 95.12 117 VAL A C 1
ATOM 932 O O . VAL A 1 117 ? -14.922 -6.979 -0.884 1.00 95.12 117 VAL A O 1
ATOM 935 N N . SER A 1 118 ? -14.571 -8.579 0.649 1.00 94.69 118 SER A N 1
ATOM 936 C CA . SER A 1 118 ? -15.990 -8.750 0.997 1.00 94.69 118 SER A CA 1
ATOM 937 C C . SER A 1 118 ? -16.659 -7.515 1.616 1.00 94.69 118 SER A C 1
ATOM 939 O O . SER A 1 118 ? -17.886 -7.427 1.610 1.00 94.69 118 SER A O 1
ATOM 941 N N . VAL A 1 119 ? -15.880 -6.567 2.152 1.00 94.38 119 VAL A N 1
ATOM 942 C CA . VAL A 1 119 ? -16.394 -5.343 2.794 1.00 94.38 119 VAL A CA 1
ATOM 943 C C . VAL A 1 119 ? -15.929 -4.058 2.113 1.00 94.38 119 VAL A C 1
ATOM 945 O O . VAL A 1 119 ? -16.238 -2.982 2.618 1.00 94.38 119 VAL A O 1
ATOM 948 N N . GLY A 1 120 ? -15.219 -4.145 0.982 1.00 91.25 120 GLY A N 1
ATOM 949 C CA . GLY A 1 120 ? -14.575 -3.004 0.323 1.00 91.25 120 GLY A CA 1
ATOM 950 C C . GLY A 1 120 ? -15.521 -1.836 0.034 1.00 91.25 120 GLY A C 1
ATOM 951 O O . GLY A 1 120 ? -15.184 -0.692 0.327 1.00 91.25 120 GLY A O 1
ATOM 952 N N . ASP A 1 121 ? -16.741 -2.128 -0.420 1.00 91.50 121 ASP A N 1
ATOM 953 C CA . ASP A 1 121 ? -17.762 -1.114 -0.728 1.00 91.50 121 ASP A CA 1
ATOM 954 C C . ASP A 1 121 ? -18.262 -0.347 0.512 1.00 91.50 121 ASP A C 1
ATOM 956 O O . ASP A 1 121 ? -18.830 0.738 0.396 1.00 91.50 121 ASP A O 1
ATOM 960 N N . ALA A 1 122 ? -18.064 -0.898 1.714 1.00 91.62 122 ALA A N 1
ATOM 961 C CA . ALA A 1 122 ? -18.464 -0.285 2.981 1.00 91.62 122 ALA A CA 1
ATOM 962 C C . ALA A 1 122 ? -17.348 0.554 3.631 1.00 91.62 122 ALA A C 1
ATOM 964 O O . ALA A 1 122 ? -17.558 1.113 4.715 1.00 91.62 122 ALA A O 1
ATOM 965 N N . LEU A 1 123 ? -16.168 0.621 3.008 1.00 96.00 123 LEU A N 1
ATOM 966 C CA . LEU A 1 123 ? -15.001 1.321 3.529 1.00 96.00 123 LEU A CA 1
ATOM 967 C C . LEU A 1 123 ? -14.863 2.718 2.918 1.00 96.00 123 LEU A C 1
ATOM 969 O O . LEU A 1 123 ? -15.162 2.958 1.750 1.00 96.00 123 LEU A O 1
ATOM 973 N N . GLN A 1 124 ? -14.369 3.655 3.721 1.00 97.00 124 GLN A N 1
ATOM 974 C CA . GLN A 1 124 ? -14.023 5.004 3.283 1.00 97.00 124 GLN A CA 1
ATOM 975 C C . GLN A 1 124 ? -12.525 5.225 3.444 1.00 97.00 124 GLN A C 1
ATOM 977 O O . GLN A 1 124 ? -11.932 4.819 4.442 1.00 97.00 124 GLN A O 1
ATOM 982 N N . TYR A 1 125 ? -11.925 5.907 2.474 1.00 96.75 125 TYR A N 1
ATOM 983 C CA . TYR A 1 125 ? -10.483 6.114 2.406 1.00 96.75 125 TYR A CA 1
ATOM 984 C C . TYR A 1 125 ? -10.177 7.603 2.349 1.00 96.75 125 TYR A C 1
ATOM 986 O O . TYR A 1 125 ? -10.800 8.342 1.585 1.00 96.75 125 TYR A O 1
ATOM 994 N N . THR A 1 126 ? -9.218 8.064 3.142 1.00 97.06 126 THR A N 1
ATOM 995 C CA . THR A 1 126 ? -8.784 9.466 3.120 1.00 97.06 126 THR A CA 1
ATOM 996 C C . THR A 1 126 ? -7.280 9.532 3.303 1.00 97.06 126 THR A C 1
ATOM 998 O O . THR A 1 126 ? -6.749 8.897 4.206 1.00 97.06 126 THR A O 1
ATOM 1001 N N . VAL A 1 127 ? -6.602 10.296 2.447 1.00 97.00 127 VAL A N 1
ATOM 1002 C CA . VAL A 1 127 ? -5.163 10.551 2.562 1.00 97.00 127 VAL A CA 1
ATOM 1003 C C . VAL A 1 127 ? -4.978 11.945 3.137 1.00 97.00 127 VAL A C 1
ATOM 1005 O O . VAL A 1 127 ? -5.403 12.925 2.530 1.00 97.00 127 VAL A O 1
ATOM 1008 N N . ASN A 1 128 ? -4.357 12.023 4.306 1.00 95.81 128 ASN A N 1
ATOM 1009 C CA . ASN A 1 128 ? -4.070 13.269 5.002 1.00 95.81 128 ASN A CA 1
ATOM 1010 C C . ASN A 1 128 ? -2.578 13.365 5.302 1.00 95.81 128 ASN A C 1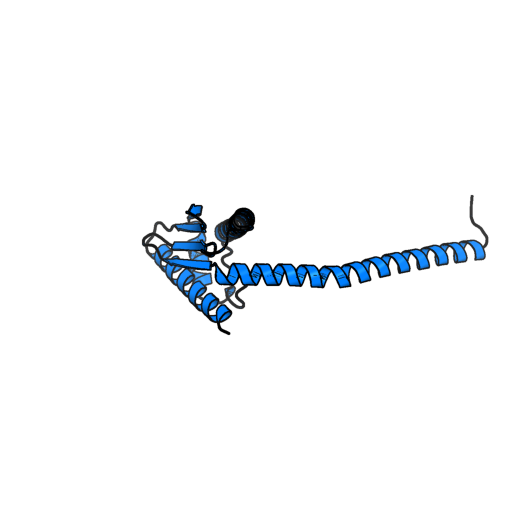
ATOM 1012 O O . ASN A 1 128 ? -1.880 12.360 5.384 1.00 95.81 128 ASN A O 1
ATOM 1016 N N . GLU A 1 129 ? -2.100 14.583 5.500 1.00 93.56 129 GLU A N 1
ATOM 1017 C CA . GLU A 1 129 ? -0.760 14.835 6.018 1.00 93.56 129 GLU A CA 1
ATOM 1018 C C . GLU A 1 129 ? -0.865 15.185 7.499 1.00 93.56 129 GLU A C 1
ATOM 1020 O O . GLU A 1 129 ? -1.755 15.934 7.909 1.00 93.56 129 GLU A O 1
ATOM 1025 N N . ARG A 1 130 ? 0.004 14.579 8.302 1.00 90.69 130 ARG A N 1
ATOM 1026 C CA . ARG A 1 130 ? 0.098 14.766 9.748 1.00 90.69 130 ARG A CA 1
ATOM 1027 C C . ARG A 1 130 ? 1.578 14.877 10.060 1.00 90.69 130 ARG A C 1
ATOM 1029 O O . ARG A 1 130 ? 2.268 13.893 9.868 1.00 90.69 130 ARG A O 1
ATOM 1036 N N . ASP A 1 131 ? 2.018 16.059 10.479 1.00 86.12 131 ASP A N 1
ATOM 1037 C CA . ASP A 1 131 ? 3.374 16.389 10.948 1.00 86.12 131 ASP A CA 1
ATOM 1038 C C . ASP A 1 131 ? 4.486 15.393 10.557 1.00 86.12 131 ASP A C 1
ATOM 1040 O O . ASP A 1 131 ? 4.674 14.364 11.204 1.00 86.12 131 ASP A O 1
ATOM 1044 N N . ARG A 1 132 ? 5.203 15.691 9.465 1.00 89.38 132 ARG A N 1
ATOM 1045 C CA . ARG A 1 132 ? 6.266 14.839 8.892 1.00 89.38 132 ARG A CA 1
ATOM 1046 C C . ARG A 1 132 ? 5.831 13.420 8.490 1.00 89.38 132 ARG A C 1
ATOM 1048 O O . ARG A 1 132 ? 6.681 12.563 8.255 1.00 89.38 132 ARG A O 1
ATOM 1055 N N . ALA A 1 133 ? 4.535 13.168 8.332 1.00 92.94 133 ALA A N 1
ATOM 1056 C CA . ALA A 1 133 ? 4.008 11.906 7.835 1.00 92.94 133 ALA A CA 1
ATOM 1057 C C . ALA A 1 133 ? 2.824 12.093 6.879 1.00 92.94 133 ALA A C 1
ATOM 1059 O O . ALA A 1 133 ? 2.046 13.048 6.963 1.00 92.94 133 ALA A O 1
ATOM 1060 N N . ILE A 1 134 ? 2.646 11.119 5.989 1.00 95.56 134 ILE A N 1
ATOM 1061 C CA . ILE A 1 134 ? 1.442 10.970 5.170 1.00 95.56 134 ILE A CA 1
ATOM 1062 C C . ILE A 1 134 ? 0.674 9.750 5.679 1.00 95.56 134 ILE A C 1
ATOM 1064 O O . ILE A 1 134 ? 1.244 8.682 5.893 1.00 95.56 134 ILE A O 1
ATOM 1068 N N . VAL A 1 135 ? -0.631 9.914 5.878 1.00 96.44 135 VAL A N 1
ATOM 1069 C CA . VAL A 1 135 ? -1.511 8.929 6.504 1.00 96.44 135 VAL A CA 1
ATOM 1070 C C . VAL A 1 135 ? -2.666 8.590 5.574 1.00 96.44 135 VAL A C 1
ATOM 1072 O O . VAL A 1 135 ? -3.437 9.467 5.188 1.00 96.44 135 VAL A O 1
ATOM 1075 N N . LEU A 1 136 ? -2.832 7.307 5.267 1.00 96.75 136 LEU A N 1
ATOM 1076 C CA . LEU A 1 136 ? -4.050 6.764 4.677 1.00 96.75 136 LEU A CA 1
ATOM 1077 C C . LEU A 1 136 ? -4.940 6.226 5.796 1.00 96.75 136 LEU A C 1
ATOM 1079 O O . LEU A 1 136 ? -4.645 5.191 6.388 1.00 96.75 136 LEU A O 1
ATOM 1083 N N . THR A 1 137 ? -6.049 6.907 6.057 1.00 97.75 137 THR A N 1
ATOM 1084 C CA . THR A 1 137 ? -7.089 6.454 6.981 1.00 97.75 137 THR A CA 1
ATOM 1085 C C . THR A 1 137 ? -8.103 5.586 6.241 1.00 97.75 137 THR A C 1
ATOM 1087 O O . THR A 1 137 ? -8.642 5.993 5.210 1.00 97.75 137 THR A O 1
ATOM 1090 N N . ILE A 1 138 ? -8.395 4.416 6.803 1.00 97.62 138 ILE A N 1
ATOM 1091 C CA . ILE A 1 138 ? -9.434 3.479 6.374 1.00 97.62 138 ILE A CA 1
ATOM 1092 C C . ILE A 1 138 ? -10.525 3.502 7.445 1.00 97.62 138 ILE A C 1
ATOM 1094 O O . ILE A 1 138 ? -10.275 3.112 8.584 1.00 97.62 138 ILE A O 1
ATOM 1098 N N . ARG A 1 139 ? -11.729 3.964 7.105 1.00 97.50 139 ARG A N 1
ATOM 1099 C CA . ARG A 1 139 ? -12.883 3.997 8.015 1.00 97.50 139 ARG A CA 1
ATOM 1100 C C . ARG A 1 139 ? -13.918 2.956 7.631 1.00 97.50 139 ARG A C 1
ATOM 1102 O O . ARG A 1 139 ? -14.218 2.777 6.454 1.00 97.50 139 ARG A O 1
ATOM 1109 N N . ALA A 1 140 ? -14.500 2.333 8.642 1.00 96.50 140 ALA A N 1
ATOM 1110 C CA . ALA A 1 140 ? -15.577 1.369 8.538 1.00 96.50 140 ALA A CA 1
ATOM 1111 C C . ALA A 1 140 ? -16.710 1.759 9.496 1.00 96.50 140 ALA A C 1
ATOM 1113 O O . ALA A 1 140 ? -16.474 2.113 10.649 1.00 96.50 140 ALA A O 1
ATOM 1114 N N . ASN A 1 141 ? -17.952 1.664 9.022 1.00 91.75 141 ASN A N 1
ATOM 1115 C CA . ASN A 1 141 ? -19.130 2.066 9.802 1.00 91.75 141 ASN A CA 1
ATOM 1116 C C . ASN A 1 141 ? -19.794 0.903 10.555 1.00 91.75 141 ASN A C 1
ATOM 1118 O O . ASN A 1 141 ? -20.697 1.134 11.354 1.00 91.75 141 ASN A O 1
ATOM 1122 N N . ASN A 1 142 ? -19.383 -0.344 10.298 1.00 94.38 142 ASN A N 1
ATOM 1123 C CA . ASN A 1 142 ? -19.925 -1.519 10.976 1.00 94.38 142 ASN A CA 1
ATOM 1124 C C . ASN A 1 142 ? -18.816 -2.321 11.689 1.00 94.38 142 ASN A C 1
ATOM 1126 O O . ASN A 1 142 ? -17.694 -2.380 11.179 1.00 94.38 142 ASN A O 1
ATOM 1130 N N . PRO A 1 143 ? -19.116 -2.974 12.832 1.00 95.69 143 PRO A N 1
ATOM 1131 C CA . PRO A 1 143 ? -18.102 -3.666 13.635 1.00 95.69 143 PRO A CA 1
ATOM 1132 C C . PRO A 1 143 ? -17.361 -4.784 12.894 1.00 95.69 143 PRO A C 1
ATOM 1134 O O . PRO A 1 143 ? -16.176 -5.004 13.123 1.00 95.69 143 PRO A O 1
ATOM 1137 N N . ARG A 1 144 ? -18.038 -5.481 11.974 1.00 95.62 144 ARG A N 1
ATOM 1138 C CA . ARG A 1 144 ? -17.434 -6.581 11.210 1.00 95.62 144 ARG A CA 1
ATOM 1139 C C . ARG A 1 144 ? -16.372 -6.076 10.233 1.00 95.62 144 ARG A C 1
ATOM 1141 O O . ARG A 1 144 ? -15.304 -6.665 10.135 1.00 95.62 144 ARG A O 1
ATOM 1148 N N . ALA A 1 145 ? -16.648 -4.976 9.540 1.00 95.88 145 ALA A N 1
ATOM 1149 C CA . ALA A 1 145 ? -15.700 -4.336 8.640 1.00 95.88 145 ALA A CA 1
ATOM 1150 C C . ALA A 1 145 ? -14.517 -3.729 9.408 1.00 95.88 145 ALA A C 1
ATOM 1152 O O . ALA A 1 145 ? -13.390 -3.838 8.940 1.00 95.88 145 ALA A O 1
ATOM 1153 N N . VAL A 1 146 ? -14.745 -3.170 10.606 1.00 97.69 146 VAL A N 1
ATOM 1154 C CA . VAL A 1 146 ? -13.652 -2.737 11.498 1.00 97.69 146 VAL A CA 1
ATOM 1155 C C . VAL A 1 146 ? -12.728 -3.912 11.819 1.00 97.69 146 VAL A C 1
ATOM 1157 O O . VAL A 1 146 ? -11.521 -3.790 11.633 1.00 97.69 146 VAL A O 1
ATOM 1160 N N . GLN A 1 147 ? -13.287 -5.060 12.215 1.00 97.31 147 GLN A N 1
ATOM 1161 C CA . GLN A 1 147 ? -12.492 -6.253 12.508 1.00 97.31 147 GLN A CA 1
ATOM 1162 C C . GLN A 1 147 ? -11.670 -6.705 11.295 1.00 97.31 147 GLN A C 1
ATOM 1164 O O . GLN A 1 147 ? -10.480 -6.958 11.426 1.00 97.31 147 GLN A O 1
ATOM 1169 N N . TYR A 1 148 ? -12.264 -6.743 10.100 1.00 97.25 148 TYR A N 1
ATOM 1170 C CA . TYR A 1 148 ? -11.536 -7.130 8.887 1.00 97.25 148 TYR A CA 1
ATOM 1171 C C . TYR A 1 148 ? -10.414 -6.159 8.529 1.00 97.25 148 TYR A C 1
ATOM 1173 O O . TYR A 1 148 ? -9.346 -6.601 8.112 1.00 97.25 148 TYR A O 1
ATOM 1181 N N . VAL A 1 149 ? -10.613 -4.856 8.744 1.00 97.19 149 VAL A N 1
ATOM 1182 C CA . VAL A 1 149 ? -9.538 -3.866 8.608 1.00 97.19 149 VAL A CA 1
ATOM 1183 C C . VAL A 1 149 ? -8.428 -4.138 9.624 1.00 97.19 149 VAL A C 1
ATOM 1185 O O . VAL A 1 149 ? -7.256 -4.071 9.263 1.00 97.19 149 VAL A O 1
ATOM 1188 N N . HIS A 1 150 ? -8.760 -4.477 10.872 1.00 97.69 150 HIS A N 1
ATOM 1189 C CA . HIS A 1 150 ? -7.760 -4.787 11.902 1.00 97.69 150 HIS A CA 1
ATOM 1190 C C . HIS A 1 150 ? -6.953 -6.033 11.563 1.00 97.69 150 HIS A C 1
ATOM 1192 O O . HIS A 1 150 ? -5.725 -5.970 11.569 1.00 97.69 150 HIS A O 1
ATOM 1198 N N . ASP A 1 151 ? -7.630 -7.125 11.211 1.00 96.38 151 ASP A N 1
ATOM 1199 C CA . ASP A 1 151 ? -6.999 -8.389 10.821 1.00 96.38 151 ASP A CA 1
ATOM 1200 C C . ASP A 1 151 ? -6.065 -8.173 9.625 1.00 96.38 151 ASP A C 1
ATOM 1202 O O . ASP A 1 151 ? -4.924 -8.634 9.604 1.00 96.38 151 ASP A O 1
ATOM 1206 N N . TYR A 1 152 ? -6.522 -7.392 8.648 1.00 95.44 152 TYR A N 1
ATOM 1207 C CA . TYR A 1 152 ? -5.747 -7.046 7.470 1.00 95.44 152 TYR A CA 1
ATOM 1208 C C . TYR A 1 152 ? -4.516 -6.188 7.780 1.00 95.44 152 TYR A C 1
ATOM 1210 O O . TYR A 1 152 ? -3.431 -6.466 7.269 1.00 95.44 152 TYR A O 1
ATOM 1218 N N . LEU A 1 153 ? -4.642 -5.165 8.629 1.00 95.25 153 LEU A N 1
ATOM 1219 C CA . LEU A 1 153 ? -3.505 -4.335 9.040 1.00 95.25 153 LEU A CA 1
ATOM 1220 C C . LEU A 1 153 ? -2.499 -5.128 9.880 1.00 95.25 153 LEU A C 1
ATOM 1222 O O . LEU A 1 153 ? -1.294 -4.954 9.703 1.00 95.25 153 LEU A O 1
ATOM 1226 N N . ALA A 1 154 ? -2.969 -6.035 10.739 1.00 93.69 154 ALA A N 1
ATOM 1227 C CA . ALA A 1 154 ? -2.111 -6.946 11.491 1.00 93.69 154 ALA A CA 1
ATOM 1228 C C . ALA A 1 154 ? -1.358 -7.911 10.560 1.00 93.69 154 ALA A C 1
ATOM 1230 O O . ALA A 1 154 ? -0.147 -8.094 10.705 1.00 93.69 154 ALA A O 1
ATOM 1231 N N . TYR A 1 155 ? -2.046 -8.466 9.558 1.00 92.38 155 TYR A N 1
ATOM 1232 C CA . TYR A 1 155 ? -1.432 -9.290 8.517 1.00 92.38 155 TYR A CA 1
ATOM 1233 C C . TYR A 1 155 ? -0.353 -8.521 7.749 1.00 92.38 155 TYR A C 1
ATOM 1235 O O . TYR A 1 155 ? 0.770 -9.008 7.595 1.00 92.38 155 TYR A O 1
ATOM 1243 N N . LEU A 1 156 ? -0.666 -7.300 7.306 1.00 90.50 156 LEU A N 1
ATOM 1244 C CA . LEU A 1 156 ? 0.294 -6.437 6.626 1.00 90.50 156 LEU A CA 1
ATOM 1245 C C . LEU A 1 156 ? 1.512 -6.162 7.503 1.00 90.50 156 LEU A C 1
ATOM 1247 O O . LEU A 1 156 ? 2.631 -6.343 7.031 1.00 90.50 156 LEU A O 1
ATOM 1251 N N . LYS A 1 157 ? 1.305 -5.800 8.772 1.00 90.38 157 LYS A N 1
ATOM 1252 C CA . LYS A 1 157 ? 2.382 -5.554 9.733 1.00 90.38 157 LYS A CA 1
ATOM 1253 C C . LYS A 1 157 ? 3.302 -6.764 9.878 1.00 90.38 157 LYS A C 1
ATOM 1255 O O . LYS A 1 157 ? 4.505 -6.627 9.687 1.00 90.38 157 LYS A O 1
ATOM 1260 N N . SER A 1 158 ? 2.742 -7.951 10.108 1.00 88.06 158 SER A N 1
ATOM 1261 C CA . SER A 1 158 ? 3.519 -9.189 10.251 1.00 88.06 158 SER A CA 1
ATOM 1262 C C . SER A 1 158 ? 4.348 -9.509 9.001 1.00 88.06 158 SER A C 1
ATOM 1264 O O . SER A 1 158 ? 5.532 -9.835 9.096 1.00 88.06 158 SER A O 1
ATOM 1266 N N . ARG A 1 159 ? 3.756 -9.375 7.808 1.00 83.75 159 ARG A N 1
ATOM 1267 C CA . ARG A 1 159 ? 4.460 -9.614 6.537 1.00 83.75 159 ARG A CA 1
ATOM 1268 C C . ARG A 1 159 ? 5.532 -8.568 6.251 1.00 83.75 159 ARG A C 1
ATOM 1270 O O . ARG A 1 159 ? 6.552 -8.886 5.644 1.00 83.75 159 ARG A O 1
ATOM 1277 N N . TRP A 1 160 ? 5.291 -7.333 6.669 1.00 81.56 160 TRP A N 1
ATOM 1278 C CA . TRP A 1 160 ? 6.210 -6.220 6.494 1.00 81.56 160 TRP A CA 1
ATOM 1279 C C . TRP A 1 160 ? 7.432 -6.335 7.403 1.00 81.56 160 TRP A C 1
ATOM 1281 O O . TRP A 1 160 ? 8.557 -6.194 6.936 1.00 81.56 160 TRP A O 1
ATOM 1291 N N . GLU A 1 161 ? 7.217 -6.667 8.676 1.00 80.19 161 GLU A N 1
ATOM 1292 C CA . GLU A 1 161 ? 8.288 -6.939 9.640 1.00 80.19 161 GLU A CA 1
ATOM 1293 C C . GLU A 1 161 ? 9.121 -8.153 9.216 1.00 80.19 161 GLU A C 1
ATOM 1295 O O . GLU A 1 161 ? 10.347 -8.095 9.267 1.00 80.19 161 GLU A O 1
ATOM 1300 N N . PHE A 1 162 ? 8.486 -9.213 8.699 1.00 73.00 162 PHE A N 1
ATOM 1301 C CA . PHE A 1 162 ? 9.210 -10.356 8.137 1.00 73.00 162 PHE A CA 1
ATOM 1302 C C . PHE A 1 162 ? 10.155 -9.936 7.003 1.00 73.00 162 PHE A C 1
ATOM 1304 O O . PHE A 1 162 ? 11.308 -10.349 6.988 1.00 73.00 162 PHE A O 1
ATOM 1311 N N . LYS A 1 163 ? 9.705 -9.069 6.087 1.00 63.59 163 LYS A N 1
ATOM 1312 C CA . LYS A 1 163 ? 10.534 -8.575 4.976 1.00 63.59 163 LYS A CA 1
ATOM 1313 C C . LYS A 1 163 ? 11.671 -7.643 5.426 1.00 63.59 163 LYS A C 1
ATOM 1315 O O . LYS A 1 163 ? 12.664 -7.540 4.720 1.00 63.59 163 LYS A O 1
ATOM 1320 N N . ARG A 1 164 ? 11.550 -6.960 6.572 1.00 61.50 164 ARG A N 1
ATOM 1321 C CA . ARG A 1 164 ? 12.652 -6.147 7.128 1.00 61.50 164 ARG A CA 1
ATOM 1322 C C . ARG A 1 164 ? 13.781 -6.992 7.723 1.00 61.50 164 ARG A C 1
ATOM 1324 O O . ARG A 1 164 ? 14.900 -6.499 7.819 1.00 61.50 164 ARG A O 1
ATOM 1331 N N . HIS A 1 165 ? 13.489 -8.213 8.172 1.00 57.62 165 HIS A N 1
ATOM 1332 C CA . HIS A 1 165 ? 14.427 -9.032 8.949 1.00 57.62 165 HIS A CA 1
ATOM 1333 C C . HIS A 1 165 ? 14.855 -10.344 8.276 1.00 57.62 165 HIS A C 1
ATOM 1335 O O . HIS A 1 165 ? 15.746 -11.009 8.805 1.00 57.62 165 HIS A O 1
ATOM 1341 N N . GLY A 1 166 ? 14.219 -10.733 7.169 1.00 52.12 166 GLY A N 1
ATOM 1342 C CA . GLY A 1 166 ? 14.529 -11.942 6.399 1.00 52.12 166 GLY A CA 1
ATOM 1343 C C . GLY A 1 166 ? 15.184 -11.619 5.072 1.00 52.12 166 GLY A C 1
ATOM 1344 O O . GLY A 1 166 ? 16.219 -12.257 4.782 1.00 52.12 166 GLY A O 1
#

Foldseek 3Di:
DDPPDPVVVVVVVVVVVVVVVVVVVVVVVCCVVVVVVVVVVVVVVVVLQLVQWDWAADPFFTKTKGADDPPDPPCLVVNQVVQLVVLVVCQVCLLVLNNDDPVFPPVCVDPLSVQSSVCSPQWDWDWDDDDRMIMIDIGGDDPSNSVSSVVNSVVVVVRSVVVVPD

pLDDT: mean 85.26, std 11.89, range [45.53, 97.75]

Sequence (166 aa):
MDPSTPREKAILELKYAVIATGITLVCAVALYLYVPYLQEQMRERDEELLHSREFVTQPTGGEIVYALPEDMSDGADTTLKNYRQDLEILSRRFQRGDFAMTTLPGMKQSPEYANMVSVGDALQYTVNERDRAIVLTIRANNPRAVQYVHDYLAYLKSRWEFKRHG

Secondary structure (DSSP, 8-state):
----SHHHHHHHHHHHHHHHHHHHHHHHHHHHHHHHHHHHHHHHHHHHHHHHEEEEEETTEEEEEEEPPTT--TTHHHHHHHHHHHHHHHHHHHTTT----TTSTTGGGSHHHHHHHHHGGGEEEEEEEETTEEEEEEEESSHHHHHHHHHHHHHHHHHHHHHHH-

Radius of gyration: 25.06 Å; chains: 1; bounding box: 44×34×80 Å